Protein AF-A0A017RSJ0-F1 (afdb_monomer_lite)

Radius of gyration: 13.15 Å; chains: 1; bounding box: 30×18×38 Å

Organism: NCBI:txid1403537

Structure (mmCIF, N/CA/C/O backbone):
data_AF-A0A017RSJ0-F1
#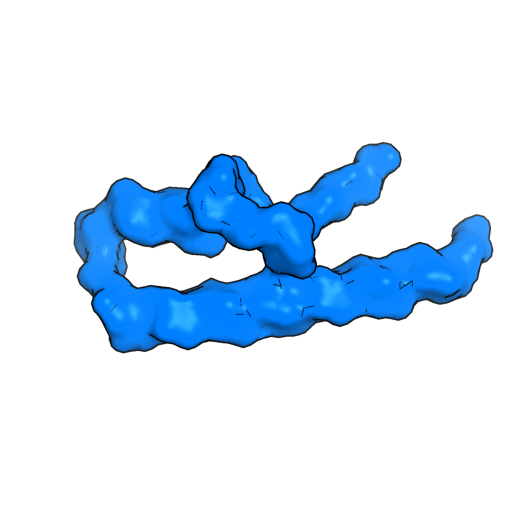
_entry.id   AF-A0A017RSJ0-F1
#
loop_
_atom_site.group_PDB
_atom_site.id
_atom_site.type_symbol
_atom_site.label_atom_id
_atom_site.label_alt_id
_atom_site.label_comp_id
_atom_site.label_asym_id
_atom_site.label_entity_id
_atom_site.label_seq_id
_atom_site.pdbx_PDB_ins_code
_atom_site.Cartn_x
_atom_site.Cartn_y
_atom_site.Cartn_z
_atom_site.occupancy
_atom_site.B_iso_or_equiv
_atom_site.auth_seq_id
_atom_site.auth_comp_id
_atom_site.auth_asym_id
_atom_site.auth_atom_id
_atom_site.pdbx_PDB_model_num
ATOM 1 N N . MET A 1 1 ? -12.758 0.350 28.511 1.00 46.97 1 MET A N 1
ATOM 2 C CA . MET A 1 1 ? -12.603 -0.239 27.160 1.00 46.97 1 MET A CA 1
ATOM 3 C C . MET A 1 1 ? -13.994 -0.406 26.555 1.00 46.97 1 MET A C 1
ATOM 5 O O . MET A 1 1 ? -14.819 -1.042 27.190 1.00 46.97 1 MET A O 1
ATOM 9 N N . GLN A 1 2 ? -14.295 0.232 25.418 1.00 49.44 2 GLN A N 1
ATOM 10 C CA . GLN A 1 2 ? -15.629 0.212 24.784 1.00 49.44 2 GLN A CA 1
ATOM 11 C C . GLN A 1 2 ? -15.635 -0.798 23.612 1.00 49.44 2 GLN A C 1
ATOM 13 O O . GLN A 1 2 ? -14.822 -0.632 22.699 1.00 49.44 2 GLN A O 1
ATOM 18 N N . PRO A 1 3 ? -16.523 -1.812 23.587 1.00 56.81 3 PRO A N 1
ATOM 19 C CA . PRO A 1 3 ? -16.487 -2.914 22.613 1.00 56.81 3 PRO A CA 1
ATOM 20 C C . PRO A 1 3 ? -16.721 -2.489 21.150 1.00 56.81 3 PRO A C 1
ATOM 22 O O . PRO A 1 3 ? -16.225 -3.143 20.236 1.00 56.81 3 PRO A O 1
ATOM 25 N N . GLY A 1 4 ? -17.391 -1.356 20.903 1.00 56.88 4 GLY A N 1
ATOM 26 C CA . GLY A 1 4 ? -17.672 -0.863 19.545 1.00 56.88 4 GLY A CA 1
ATOM 27 C C . GLY A 1 4 ? -16.454 -0.346 18.764 1.00 56.88 4 GLY A C 1
ATOM 28 O O . GLY A 1 4 ? -16.455 -0.390 17.536 1.00 56.88 4 GLY A O 1
ATOM 29 N N . LYS A 1 5 ? -15.382 0.096 19.442 1.00 52.66 5 LYS A N 1
ATOM 30 C CA . LYS A 1 5 ? -14.166 0.589 18.762 1.00 52.66 5 LYS A CA 1
ATOM 31 C C . LYS A 1 5 ? -13.372 -0.534 18.078 1.00 52.66 5 LYS A C 1
ATOM 33 O O . LYS A 1 5 ? -12.784 -0.298 17.030 1.00 52.66 5 LYS A O 1
ATOM 38 N N . ASN A 1 6 ? -13.402 -1.754 18.620 1.00 51.69 6 ASN A N 1
ATOM 39 C CA . ASN A 1 6 ? -12.619 -2.883 18.097 1.00 51.69 6 ASN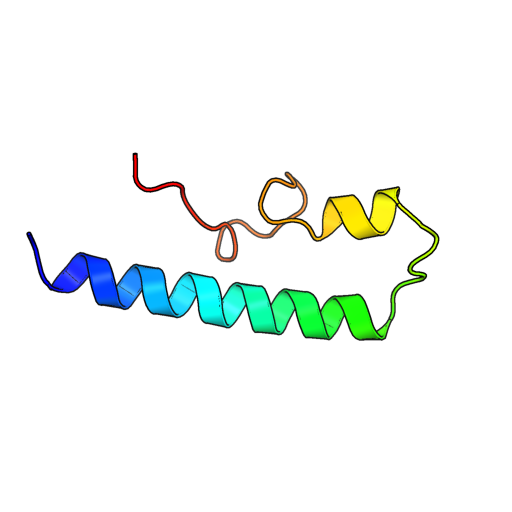 A CA 1
ATOM 40 C C . ASN A 1 6 ? -13.135 -3.425 16.756 1.00 51.69 6 ASN A C 1
ATOM 42 O O . ASN A 1 6 ? -12.353 -3.910 15.944 1.00 51.69 6 ASN A O 1
ATOM 46 N N . ILE A 1 7 ? -14.440 -3.328 16.499 1.00 55.56 7 ILE A N 1
ATOM 47 C CA . ILE A 1 7 ? -15.044 -3.840 15.262 1.00 55.56 7 ILE A CA 1
ATOM 48 C C . ILE A 1 7 ? -14.721 -2.917 14.076 1.00 55.56 7 ILE A C 1
ATOM 50 O O . ILE A 1 7 ? -14.377 -3.394 13.000 1.00 55.56 7 ILE A O 1
ATOM 54 N N . LEU A 1 8 ? -14.763 -1.596 14.279 1.00 55.28 8 LEU A N 1
ATOM 55 C CA . LEU A 1 8 ? -14.475 -0.611 13.229 1.00 55.28 8 LEU A CA 1
ATOM 56 C C . LEU A 1 8 ? -13.009 -0.645 12.770 1.00 55.28 8 LEU A C 1
ATOM 58 O O . LEU A 1 8 ? -12.750 -0.524 11.576 1.00 55.28 8 LEU A O 1
ATOM 62 N N . ILE A 1 9 ? -12.063 -0.849 13.696 1.00 58.56 9 ILE A N 1
ATOM 63 C CA . ILE A 1 9 ? -10.627 -0.951 13.378 1.00 58.56 9 ILE A CA 1
ATOM 64 C C . ILE A 1 9 ? -10.344 -2.214 12.554 1.00 58.56 9 ILE A C 1
ATOM 66 O O . ILE A 1 9 ? -9.620 -2.145 11.561 1.00 58.56 9 ILE A O 1
ATOM 70 N N . LYS A 1 10 ? -10.977 -3.346 12.901 1.00 61.59 10 LYS A N 1
ATOM 71 C CA . LYS A 1 10 ? -10.820 -4.613 12.171 1.00 61.59 10 LYS A CA 1
ATOM 72 C C . LYS A 1 10 ? -11.159 -4.468 10.678 1.00 61.59 10 LYS A C 1
ATOM 74 O O . LYS A 1 10 ? -10.384 -4.904 9.833 1.00 61.59 10 LYS A O 1
ATOM 79 N N . TYR A 1 11 ? -12.249 -3.771 10.347 1.00 71.62 11 TYR A N 1
ATOM 80 C CA . TYR A 1 11 ? -12.671 -3.578 8.952 1.00 71.62 11 TYR A CA 1
ATOM 81 C C . TYR A 1 11 ? -11.804 -2.600 8.148 1.00 71.62 11 TYR A C 1
ATOM 83 O O . TYR A 1 11 ? -11.840 -2.623 6.918 1.00 71.62 11 TYR A O 1
ATOM 91 N N . VAL A 1 12 ? -11.063 -1.690 8.787 1.00 79.12 12 VAL A N 1
ATOM 92 C CA . VAL A 1 12 ? -10.154 -0.779 8.065 1.00 79.12 12 VAL A CA 1
ATOM 93 C C . VAL A 1 12 ? -8.905 -1.531 7.611 1.00 79.12 12 VAL A C 1
ATOM 95 O O . VAL A 1 12 ? -8.524 -1.411 6.451 1.00 79.12 12 VAL A O 1
ATOM 98 N N . VAL A 1 13 ? -8.333 -2.367 8.481 1.00 84.25 13 VAL A N 1
ATOM 99 C CA . VAL A 1 13 ? -7.141 -3.166 8.156 1.00 84.25 13 VAL A CA 1
ATOM 100 C C . VAL A 1 13 ? -7.429 -4.158 7.029 1.00 84.25 13 VAL A C 1
ATOM 102 O O . VAL A 1 13 ? -6.670 -4.222 6.069 1.00 84.25 13 VAL A O 1
ATOM 105 N N . GLU A 1 14 ? -8.547 -4.887 7.097 1.00 86.31 14 GLU A N 1
ATOM 106 C CA . GLU A 1 14 ? -8.929 -5.847 6.049 1.00 86.31 14 GLU A CA 1
ATOM 107 C C . GLU A 1 14 ? -9.104 -5.163 4.681 1.00 86.31 14 GLU A C 1
ATOM 109 O O . GLU A 1 14 ? -8.581 -5.645 3.679 1.00 86.31 14 GLU A O 1
ATOM 114 N N . ARG A 1 15 ? -9.768 -3.998 4.632 1.00 87.00 15 ARG A N 1
ATOM 115 C CA . ARG A 1 15 ? -9.945 -3.229 3.386 1.00 87.00 15 ARG A CA 1
ATOM 116 C C . ARG A 1 15 ? -8.631 -2.683 2.835 1.00 87.00 15 ARG A C 1
ATOM 118 O O . ARG A 1 15 ? -8.449 -2.680 1.622 1.00 87.00 15 ARG A O 1
ATOM 125 N N . TYR A 1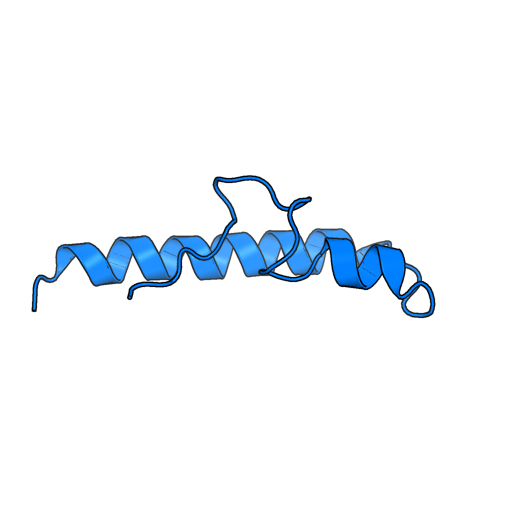 16 ? -7.729 -2.243 3.710 1.00 91.31 16 TYR A N 1
ATOM 126 C CA . TYR A 1 16 ? -6.398 -1.805 3.305 1.00 91.31 16 TYR A CA 1
ATOM 127 C C . TYR A 1 16 ? -5.578 -2.959 2.710 1.00 91.31 16 TYR A C 1
ATOM 129 O O . TYR A 1 16 ? -4.939 -2.775 1.682 1.00 91.31 16 TYR A O 1
ATOM 137 N N . LEU A 1 17 ? -5.633 -4.159 3.299 1.00 91.06 17 LEU A N 1
ATOM 138 C CA . LEU A 1 17 ? -4.920 -5.323 2.763 1.00 91.06 17 LEU A CA 1
ATOM 139 C C . LEU A 1 17 ? -5.437 -5.736 1.382 1.00 91.06 17 LEU A C 1
ATOM 141 O O . LEU A 1 17 ? -4.629 -6.021 0.505 1.00 91.06 17 LEU A O 1
ATOM 145 N N . VAL A 1 18 ? -6.757 -5.722 1.166 1.00 91.00 18 VAL A N 1
ATOM 146 C CA . VAL A 1 18 ? -7.339 -5.972 -0.166 1.00 91.00 18 VAL A CA 1
ATOM 147 C C . VAL A 1 18 ? -6.839 -4.935 -1.175 1.00 91.00 18 VAL A C 1
ATOM 149 O O . VAL A 1 18 ? -6.301 -5.315 -2.209 1.00 91.00 18 VAL A O 1
ATOM 152 N N . TYR A 1 19 ? -6.916 -3.641 -0.838 1.00 90.69 19 TYR A N 1
ATOM 153 C CA . TYR A 1 19 ? -6.372 -2.566 -1.675 1.00 90.69 19 TYR A CA 1
ATOM 154 C C . TYR A 1 19 ? -4.889 -2.782 -1.998 1.00 90.69 19 TYR A C 1
ATOM 156 O O . TYR A 1 19 ? -4.482 -2.670 -3.152 1.00 90.69 19 TYR A O 1
ATOM 164 N N . LEU A 1 20 ? -4.077 -3.108 -0.992 1.00 91.88 20 LEU A N 1
ATOM 165 C CA . LEU A 1 20 ? -2.648 -3.310 -1.172 1.00 91.88 20 LEU A CA 1
ATOM 166 C C . LEU A 1 20 ? -2.375 -4.467 -2.138 1.00 91.88 20 LEU A C 1
ATOM 168 O O . LEU A 1 20 ? -1.588 -4.302 -3.063 1.00 91.88 20 LEU A O 1
ATOM 172 N N . PHE A 1 21 ? -3.042 -5.612 -1.974 1.00 91.62 21 PHE A N 1
ATOM 173 C CA . PHE A 1 21 ? -2.846 -6.756 -2.867 1.00 91.62 21 PHE A CA 1
ATOM 174 C C . PHE A 1 21 ? -3.310 -6.484 -4.301 1.00 91.62 21 PHE A C 1
ATOM 176 O O . PHE A 1 21 ? -2.593 -6.849 -5.234 1.00 91.62 21 PHE A O 1
ATOM 183 N N . ASP A 1 22 ? -4.439 -5.795 -4.486 1.00 91.00 22 ASP A N 1
ATOM 184 C CA . ASP A 1 22 ? -4.936 -5.420 -5.815 1.00 91.00 22 ASP A CA 1
ATOM 185 C C . ASP A 1 22 ? -3.940 -4.514 -6.562 1.00 91.00 22 ASP A C 1
ATOM 187 O O . ASP A 1 22 ? -3.735 -4.663 -7.768 1.00 91.00 22 ASP A O 1
ATOM 191 N N . ASN A 1 23 ? -3.280 -3.596 -5.846 1.00 89.62 23 ASN A N 1
ATOM 192 C CA . ASN A 1 23 ? -2.317 -2.666 -6.439 1.00 89.62 23 ASN A CA 1
ATOM 193 C C . ASN A 1 23 ? -0.907 -3.261 -6.584 1.00 89.62 23 ASN A C 1
ATOM 195 O O . ASN A 1 23 ? -0.205 -2.923 -7.535 1.00 89.62 23 ASN A O 1
ATOM 199 N N . LEU A 1 24 ? -0.499 -4.184 -5.705 1.00 88.62 24 LEU A N 1
ATOM 200 C CA . LEU A 1 24 ? 0.774 -4.906 -5.829 1.00 88.62 24 LEU A CA 1
ATOM 201 C C . LEU A 1 24 ? 0.797 -5.853 -7.033 1.00 88.62 24 LEU A C 1
ATOM 203 O O . LEU A 1 24 ? 1.865 -6.111 -7.581 1.00 88.62 24 LEU A O 1
ATOM 207 N N . TYR A 1 25 ? -0.358 -6.365 -7.465 1.00 82.19 25 TYR A N 1
ATOM 208 C CA . TYR A 1 25 ? -0.433 -7.282 -8.605 1.00 82.19 25 TYR A CA 1
ATOM 209 C C . TYR A 1 25 ? 0.090 -6.667 -9.919 1.00 82.19 25 TYR A C 1
ATOM 211 O O . TYR A 1 25 ? 0.557 -7.400 -10.787 1.00 82.19 25 TYR A O 1
ATOM 219 N N . ASN A 1 26 ? 0.055 -5.336 -10.058 1.00 76.12 26 ASN A N 1
ATOM 220 C CA . ASN A 1 26 ? 0.396 -4.627 -11.298 1.00 76.12 26 ASN A CA 1
ATOM 221 C C . ASN A 1 26 ? 1.600 -3.676 -11.172 1.00 76.12 26 ASN A C 1
ATOM 223 O O . ASN A 1 26 ? 1.814 -2.859 -12.069 1.00 76.12 26 ASN A O 1
ATOM 227 N N . ILE A 1 27 ? 2.362 -3.733 -10.076 1.00 82.75 27 ILE A N 1
ATOM 228 C CA . ILE A 1 27 ? 3.436 -2.770 -9.804 1.00 82.75 27 ILE A CA 1
ATOM 229 C C . ILE A 1 27 ? 4.822 -3.343 -10.115 1.00 82.75 27 ILE A C 1
ATOM 231 O O . ILE A 1 27 ? 5.112 -4.512 -9.854 1.00 82.75 27 ILE A O 1
ATOM 235 N N . ASP A 1 28 ? 5.706 -2.492 -10.629 1.00 84.25 28 ASP A N 1
ATOM 236 C CA . ASP A 1 28 ? 7.136 -2.774 -10.652 1.00 84.25 28 ASP A CA 1
ATOM 237 C C . ASP A 1 28 ? 7.707 -2.591 -9.238 1.00 84.25 28 ASP A C 1
ATOM 239 O O . ASP A 1 28 ? 7.759 -1.482 -8.713 1.00 84.25 28 ASP A O 1
ATOM 243 N N . LEU A 1 29 ? 8.145 -3.684 -8.608 1.00 81.19 29 LEU A N 1
ATOM 244 C CA . LEU A 1 29 ? 8.720 -3.653 -7.257 1.00 81.19 29 LEU A CA 1
ATOM 245 C C . LEU A 1 29 ? 10.078 -2.928 -7.188 1.00 81.19 29 LEU A C 1
ATOM 247 O O . LEU A 1 29 ? 10.588 -2.700 -6.092 1.00 81.19 29 LEU A O 1
ATOM 251 N N . SER A 1 30 ? 10.688 -2.592 -8.328 1.00 88.25 30 SER A N 1
ATOM 252 C CA . SER A 1 30 ? 11.886 -1.750 -8.376 1.00 88.25 30 SER A CA 1
ATOM 253 C C . SER A 1 30 ? 11.571 -0.250 -8.339 1.00 88.25 30 SER A C 1
ATOM 255 O O . SER A 1 30 ? 12.459 0.551 -8.043 1.00 88.25 30 SER A O 1
ATOM 257 N N . ASP A 1 31 ? 10.309 0.130 -8.559 1.00 88.56 31 ASP A N 1
ATOM 258 C CA . ASP A 1 31 ? 9.833 1.506 -8.460 1.00 88.56 31 ASP A CA 1
ATOM 259 C C . ASP A 1 31 ? 9.466 1.842 -7.008 1.00 88.56 31 ASP A C 1
ATOM 261 O O . ASP A 1 31 ? 8.347 1.628 -6.527 1.00 88.56 31 ASP A O 1
ATOM 265 N N . SER A 1 32 ? 10.455 2.370 -6.290 1.00 88.81 32 SER A N 1
ATOM 266 C CA . SER A 1 32 ? 10.314 2.744 -4.886 1.00 88.81 32 SER A CA 1
ATOM 267 C C . SER A 1 32 ? 9.285 3.850 -4.653 1.00 88.81 32 SER A C 1
ATOM 269 O O . SER A 1 32 ? 8.658 3.858 -3.596 1.00 88.81 32 SER A O 1
ATOM 271 N N . GLU A 1 33 ? 9.066 4.755 -5.612 1.00 90.81 33 GLU A N 1
ATOM 272 C CA . GLU A 1 33 ? 8.066 5.816 -5.474 1.00 90.81 33 GLU A CA 1
ATOM 273 C C . GLU A 1 33 ? 6.657 5.228 -5.539 1.00 90.81 33 GLU A C 1
ATOM 275 O O . GLU A 1 33 ? 5.806 5.546 -4.705 1.00 90.81 33 GLU A O 1
ATOM 280 N N . ASN A 1 34 ? 6.399 4.344 -6.504 1.00 89.44 34 ASN A N 1
ATOM 281 C CA . ASN A 1 34 ? 5.103 3.687 -6.606 1.00 89.44 34 ASN A CA 1
ATOM 282 C C . ASN A 1 34 ? 4.825 2.776 -5.406 1.00 89.44 34 ASN A C 1
ATOM 284 O O . ASN A 1 34 ? 3.690 2.746 -4.933 1.00 89.44 34 ASN A O 1
ATOM 288 N N . LEU A 1 35 ? 5.839 2.105 -4.854 1.00 90.38 35 LEU A N 1
ATOM 289 C CA . LEU A 1 35 ? 5.692 1.342 -3.613 1.00 90.38 35 LEU A CA 1
ATOM 290 C C . LEU A 1 35 ? 5.362 2.236 -2.415 1.00 90.38 35 LEU A C 1
ATOM 292 O O . LEU A 1 35 ? 4.439 1.929 -1.660 1.00 90.38 35 LEU A O 1
ATOM 296 N N . GLU A 1 36 ? 6.062 3.361 -2.268 1.00 91.25 36 GLU A N 1
ATOM 297 C CA . GLU A 1 36 ? 5.825 4.331 -1.194 1.00 91.25 36 GLU A CA 1
ATOM 298 C C . GLU A 1 36 ? 4.399 4.897 -1.253 1.00 91.25 36 GLU A C 1
ATOM 300 O O . GLU A 1 36 ? 3.750 5.089 -0.227 1.00 91.25 36 GLU A O 1
ATOM 305 N N . ASN A 1 37 ? 3.854 5.080 -2.459 1.00 91.88 37 ASN A N 1
ATOM 306 C CA . ASN A 1 37 ? 2.482 5.545 -2.675 1.00 91.88 37 ASN A CA 1
ATOM 307 C C . ASN A 1 37 ? 1.401 4.559 -2.192 1.00 91.88 37 ASN A C 1
ATOM 309 O O . ASN A 1 37 ? 0.248 4.957 -2.012 1.00 91.88 37 ASN A O 1
ATOM 313 N N . LEU A 1 38 ? 1.754 3.289 -1.982 1.00 91.56 38 LEU A N 1
ATOM 314 C CA . LEU A 1 38 ? 0.848 2.257 -1.476 1.00 91.56 38 LEU A CA 1
ATOM 315 C C . LEU A 1 38 ? 0.932 2.072 0.040 1.00 91.56 38 LEU A C 1
ATOM 317 O O . LEU A 1 38 ? 0.086 1.380 0.604 1.00 91.56 38 LEU A O 1
ATOM 321 N N . MET A 1 39 ? 1.937 2.652 0.698 1.00 90.12 39 MET A N 1
ATOM 322 C CA . MET A 1 39 ? 2.187 2.454 2.124 1.00 90.12 39 MET A CA 1
ATOM 323 C C 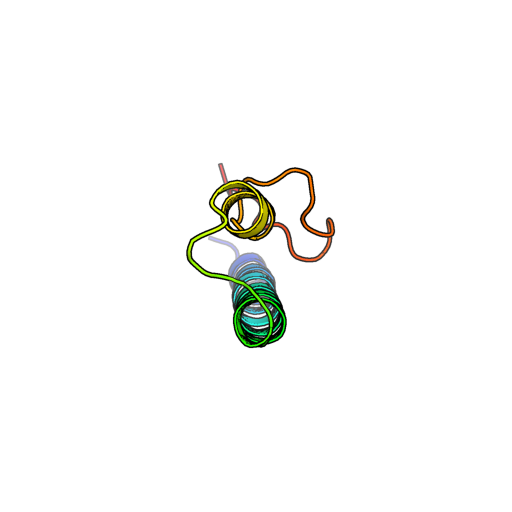. MET A 1 39 ? 1.189 3.215 2.997 1.00 90.12 39 MET A C 1
ATOM 325 O O . MET A 1 39 ? 0.751 4.296 2.614 1.00 90.12 39 MET A O 1
ATOM 329 N N . PRO A 1 40 ? 0.858 2.721 4.208 1.00 86.31 40 PRO A N 1
ATOM 330 C CA . PRO A 1 40 ? -0.269 3.225 5.001 1.00 86.31 40 PRO A CA 1
ATOM 331 C C . PRO A 1 40 ? -0.101 4.678 5.477 1.00 86.31 40 PRO A C 1
ATOM 333 O O . PRO A 1 40 ? -1.082 5.307 5.872 1.00 86.31 40 PRO A O 1
ATOM 336 N N . TRP A 1 41 ? 1.125 5.205 5.438 1.00 87.69 41 TRP A N 1
ATOM 337 C CA . TRP A 1 41 ? 1.468 6.599 5.734 1.00 87.69 41 TRP A CA 1
ATOM 338 C C . TRP A 1 41 ? 1.438 7.519 4.505 1.00 87.69 41 TRP A C 1
ATOM 340 O O . TRP A 1 41 ? 1.651 8.719 4.647 1.00 87.69 41 TRP A O 1
ATOM 350 N N . SER A 1 42 ? 1.190 6.986 3.308 1.00 91.38 42 SER A N 1
ATOM 351 C CA . SER A 1 42 ? 1.146 7.774 2.084 1.00 91.38 42 SER A CA 1
ATOM 352 C C . SER A 1 42 ? -0.075 8.687 2.041 1.00 91.38 42 SER A C 1
ATOM 354 O O . SER A 1 42 ? -1.216 8.264 2.257 1.00 91.38 42 SER A O 1
ATOM 356 N N . ASP A 1 43 ? 0.149 9.933 1.631 1.00 89.88 43 ASP A N 1
ATOM 357 C CA . ASP A 1 43 ? -0.922 10.892 1.357 1.00 89.88 43 ASP A CA 1
ATOM 358 C C . ASP A 1 43 ? -1.767 10.509 0.134 1.00 89.88 43 ASP A C 1
ATOM 360 O O . ASP A 1 43 ? -2.864 11.043 -0.043 1.00 89.88 43 ASP A O 1
ATOM 364 N N . LYS A 1 44 ? -1.291 9.564 -0.693 1.00 89.81 44 LYS A N 1
ATOM 365 C CA . LYS A 1 44 ? -2.007 9.076 -1.879 1.00 89.81 44 LYS A CA 1
ATOM 366 C C . LYS A 1 44 ? -3.050 7.998 -1.564 1.00 89.81 44 LYS A C 1
ATOM 368 O O . LYS A 1 44 ? -3.844 7.663 -2.442 1.00 89.81 44 LYS A O 1
ATOM 373 N N . ILE A 1 45 ? -3.103 7.482 -0.331 1.00 89.56 45 ILE A N 1
ATOM 374 C CA . ILE A 1 45 ? -4.117 6.493 0.057 1.00 89.56 45 ILE A CA 1
ATOM 375 C C . ILE A 1 45 ? -5.495 7.152 0.218 1.00 89.56 45 ILE A C 1
ATOM 377 O O . ILE A 1 45 ? -5.613 8.181 0.892 1.00 89.56 45 ILE A O 1
ATOM 381 N N . PRO A 1 46 ? -6.570 6.533 -0.308 1.00 87.56 46 PRO A N 1
ATOM 382 C CA . PRO A 1 46 ? -7.938 6.978 -0.066 1.00 87.56 46 PRO A CA 1
ATOM 383 C C . PRO A 1 46 ? -8.283 7.073 1.428 1.00 87.56 46 PRO A C 1
ATOM 385 O O . PRO A 1 46 ? -8.009 6.172 2.217 1.00 87.56 46 PRO A O 1
ATOM 388 N N . GLU A 1 47 ? -8.963 8.144 1.833 1.00 82.69 47 GLU A N 1
ATOM 389 C CA . GLU A 1 47 ? -9.205 8.455 3.252 1.00 82.69 47 GLU A CA 1
ATOM 390 C C . GLU A 1 47 ? -9.993 7.369 4.013 1.00 82.69 47 GLU A C 1
ATOM 392 O O . GLU A 1 47 ? -9.837 7.188 5.219 1.00 82.69 47 GLU A O 1
ATOM 397 N N . ASN A 1 48 ? -10.830 6.607 3.306 1.00 79.56 48 ASN A N 1
ATOM 398 C CA . ASN A 1 48 ? -11.584 5.473 3.847 1.00 79.56 48 ASN A CA 1
ATOM 399 C C . ASN A 1 48 ? -10.743 4.193 4.037 1.00 79.56 48 ASN A C 1
ATOM 401 O O . ASN A 1 48 ? -11.237 3.242 4.649 1.00 79.56 48 ASN A O 1
ATOM 405 N N . MET A 1 49 ? -9.518 4.168 3.506 1.00 82.12 49 MET A N 1
ATOM 406 C CA . MET A 1 49 ? -8.532 3.087 3.618 1.00 82.12 49 MET A CA 1
ATOM 407 C C . MET A 1 49 ? -7.378 3.444 4.559 1.00 82.12 49 MET A C 1
ATOM 409 O O . MET A 1 49 ?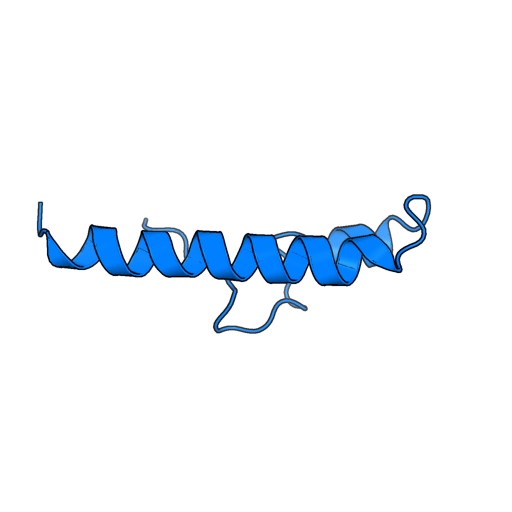 -6.644 2.550 4.977 1.00 82.12 49 MET A O 1
ATOM 413 N N . LYS A 1 50 ? -7.226 4.722 4.931 1.00 81.44 50 LYS A N 1
ATOM 414 C CA . LYS A 1 50 ? -6.205 5.141 5.893 1.00 81.44 50 LYS A CA 1
ATOM 415 C C . LYS A 1 50 ? -6.437 4.485 7.248 1.00 81.44 50 LYS A C 1
ATOM 417 O O . LYS A 1 50 ? -7.504 4.608 7.860 1.00 81.44 50 LYS A O 1
ATOM 422 N N . ILE A 1 51 ? -5.397 3.822 7.741 1.00 77.19 51 ILE A N 1
ATOM 423 C CA . ILE A 1 51 ? -5.362 3.286 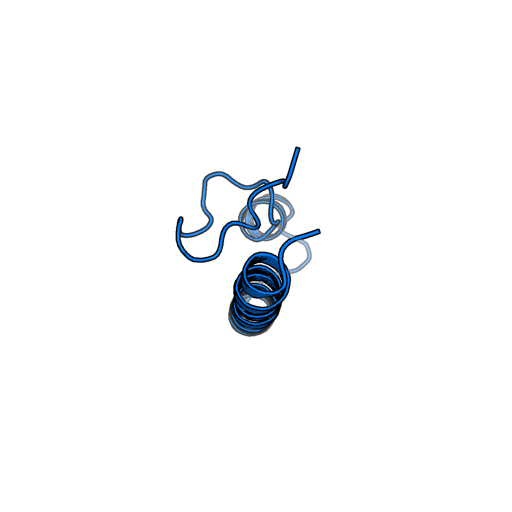9.096 1.00 77.19 51 ILE A CA 1
ATOM 424 C C . ILE A 1 51 ? -5.135 4.477 10.026 1.00 77.19 51 ILE A C 1
ATOM 426 O O . ILE A 1 51 ? -4.030 4.997 10.136 1.00 77.19 51 ILE A O 1
ATOM 430 N N . LYS A 1 52 ? -6.209 4.964 10.655 1.00 71.06 52 LYS A N 1
ATOM 431 C CA . LYS A 1 52 ? -6.101 6.053 11.629 1.00 71.06 52 LYS A CA 1
ATOM 432 C C . LYS A 1 52 ? -5.384 5.536 12.865 1.00 71.06 52 LYS A C 1
ATOM 434 O O . LYS A 1 52 ? -5.874 4.610 13.511 1.00 71.06 52 LYS A O 1
ATOM 439 N N . ASP A 1 53 ? -4.265 6.169 13.195 1.00 62.03 53 ASP A N 1
ATOM 440 C CA . ASP A 1 53 ? -3.571 5.935 14.452 1.00 62.03 53 ASP A CA 1
ATOM 441 C C . ASP A 1 53 ? -4.539 6.221 15.605 1.00 62.03 53 ASP A C 1
ATOM 443 O O . ASP A 1 53 ? -5.027 7.342 15.778 1.00 62.03 53 ASP A O 1
ATOM 447 N N . SER A 1 54 ? -4.853 5.195 16.392 1.00 53.44 54 SER A N 1
ATOM 448 C CA . SER A 1 54 ? -5.539 5.388 17.662 1.00 53.44 54 SER A CA 1
ATOM 449 C C . SER A 1 54 ? -4.504 5.830 18.697 1.00 53.44 54 SER A C 1
ATOM 451 O O . SER A 1 54 ? -4.044 5.009 19.491 1.00 53.44 54 SER A O 1
ATOM 453 N N . LYS A 1 55 ? -4.094 7.100 18.655 1.00 48.25 55 LYS A N 1
ATOM 454 C CA . LYS A 1 55 ? -3.475 7.741 19.823 1.00 48.25 55 LYS A CA 1
ATOM 455 C C . LYS A 1 55 ? -4.537 8.105 20.854 1.00 48.25 55 LYS A C 1
ATOM 457 O O . LYS A 1 55 ? -5.650 8.515 20.447 1.00 48.25 55 LYS A O 1
#

pLDDT: mean 78.87, std 14.52, range [46.97, 91.88]

Secondary structure (DSSP, 8-state):
--THHHHHHHHHHHHHHHHHHHHHTT--TT-HHHHHTTSTT-TTS-TTT------

Foldseek 3Di:
DDPVVVVLLVVLQVVLVVVLVVQVVPDDPVPPVSVLCSDLPHPNDDPSNRNDDPD

Sequence (55 aa):
MQPGKNILIKYVVERYLVYLFDNLYNIDLSDSENLENLMPWSDKIPENMKIKDSK